Protein AF-A0A0F9IM32-F1 (afdb_monomer_lite)

Secondary structure (DSSP, 8-state):
-HHHHHHHHHHHHHHHHH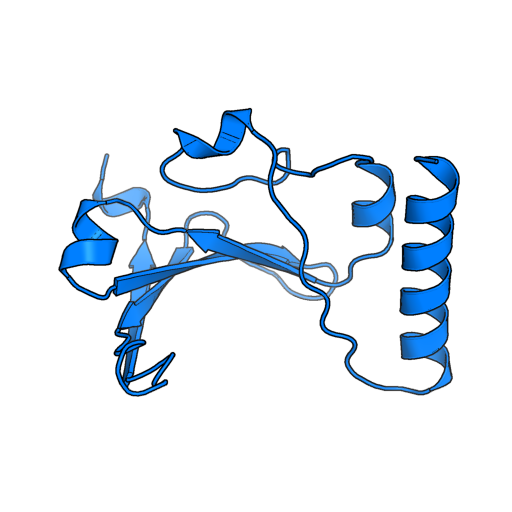HT-------PPPSGGGG-SS--TT---S-GGGGGG-SEEEEEE--HHHHHTTEEEEEEEEESSS---TTEEEEEEEEGGGTEEEEEEEEEEGGGG-

Sequence (114 aa):
ERDRINVTWQNAAGLAGIKNFLLVTADLSTKASRSKRNLDEEDTSENKLKDAHLDMRIALNQTPKEKSDKVARISCLAHRHRYFDKFKEVMILQELSLAQPLLDSEWWSKDYER

Structure (mmCIF, N/CA/C/O backbone):
data_AF-A0A0F9IM32-F1
#
_entry.id   AF-A0A0F9IM32-F1
#
loop_
_atom_site.group_PDB
_atom_site.id
_atom_site.type_symbol
_atom_site.label_atom_id
_atom_site.label_alt_id
_atom_site.label_comp_id
_atom_site.label_asym_id
_atom_site.label_entity_id
_atom_site.label_seq_id
_atom_site.pdbx_PDB_ins_code
_atom_site.Cartn_x
_atom_site.Cartn_y
_atom_site.Cartn_z
_atom_site.occupancy
_atom_site.B_iso_or_equiv
_atom_site.auth_seq_id
_atom_site.auth_comp_id
_atom_site.auth_asym_id
_atom_site.auth_atom_id
_atom_site.pdbx_PDB_model_num
ATOM 1 N N . GLU A 1 1 ? 22.824 8.721 -0.535 1.00 64.88 1 GLU A N 1
ATOM 2 C CA . GLU A 1 1 ? 21.759 7.841 0.008 1.00 64.88 1 GLU A CA 1
ATOM 3 C C . GLU A 1 1 ? 20.504 7.849 -0.864 1.00 64.88 1 GLU A C 1
ATOM 5 O O . GLU A 1 1 ? 20.153 6.800 -1.384 1.00 64.88 1 GLU A O 1
ATOM 10 N N . ARG A 1 2 ? 19.915 9.021 -1.153 1.00 73.00 2 ARG A N 1
ATOM 11 C CA . ARG A 1 2 ? 18.765 9.176 -2.073 1.00 73.00 2 ARG A CA 1
ATOM 12 C C . ARG A 1 2 ? 18.963 8.552 -3.460 1.00 73.00 2 ARG A C 1
ATOM 14 O O . ARG A 1 2 ? 18.041 7.919 -3.970 1.00 73.00 2 ARG A O 1
ATOM 21 N N . ASP A 1 3 ? 20.157 8.670 -4.035 1.00 84.62 3 ASP A N 1
ATOM 22 C CA . ASP A 1 3 ? 20.461 8.055 -5.335 1.00 84.62 3 ASP A CA 1
ATOM 23 C C . ASP A 1 3 ? 20.502 6.529 -5.258 1.00 84.62 3 ASP A C 1
ATOM 25 O O . ASP A 1 3 ? 20.067 5.852 -6.184 1.00 84.62 3 ASP A O 1
ATOM 29 N N . ARG A 1 4 ? 20.947 5.971 -4.122 1.00 87.88 4 ARG A N 1
ATOM 30 C CA . ARG A 1 4 ? 20.966 4.516 -3.911 1.00 87.88 4 ARG A CA 1
ATOM 31 C C . ARG A 1 4 ? 19.547 3.962 -3.883 1.00 87.88 4 ARG A C 1
ATOM 33 O O . ARG A 1 4 ? 19.307 2.930 -4.491 1.00 87.88 4 ARG A O 1
ATOM 40 N N . ILE A 1 5 ? 18.611 4.668 -3.243 1.00 88.25 5 ILE A N 1
ATOM 41 C CA . ILE A 1 5 ? 17.190 4.292 -3.239 1.00 88.25 5 ILE A CA 1
ATOM 42 C C . ILE A 1 5 ? 16.648 4.285 -4.668 1.00 88.25 5 ILE A C 1
ATOM 44 O O . ILE A 1 5 ? 16.091 3.281 -5.093 1.00 88.25 5 ILE A O 1
ATOM 48 N N . ASN A 1 6 ? 16.879 5.342 -5.449 1.00 90.44 6 ASN A N 1
ATOM 49 C CA . ASN A 1 6 ? 16.427 5.372 -6.841 1.00 90.44 6 ASN A CA 1
ATOM 50 C C . ASN A 1 6 ? 16.997 4.203 -7.669 1.00 90.44 6 ASN A C 1
ATOM 52 O O . ASN A 1 6 ? 16.247 3.524 -8.366 1.00 90.44 6 ASN A O 1
ATOM 56 N N . VAL A 1 7 ? 18.299 3.924 -7.542 1.00 93.94 7 VAL A N 1
ATOM 57 C CA . VAL A 1 7 ? 18.956 2.800 -8.234 1.00 93.94 7 VAL A CA 1
ATOM 58 C C . VAL A 1 7 ? 18.367 1.451 -7.810 1.00 93.94 7 VAL A C 1
ATOM 60 O O . VAL A 1 7 ? 18.141 0.593 -8.659 1.00 93.94 7 VAL A O 1
ATOM 63 N N . THR A 1 8 ? 18.066 1.254 -6.524 1.00 93.12 8 THR A N 1
ATOM 64 C CA . THR A 1 8 ? 17.412 0.026 -6.044 1.00 93.12 8 THR A CA 1
ATOM 65 C C . THR A 1 8 ? 16.061 -0.186 -6.720 1.00 93.12 8 THR A C 1
ATOM 67 O O . THR A 1 8 ? 15.792 -1.285 -7.196 1.00 93.12 8 THR A O 1
ATOM 70 N N . TRP A 1 9 ? 15.230 0.853 -6.808 1.00 93.69 9 TRP A N 1
ATOM 71 C CA . TRP A 1 9 ? 13.904 0.758 -7.427 1.00 93.69 9 TRP A CA 1
ATOM 72 C C . TRP A 1 9 ? 13.988 0.526 -8.937 1.00 93.69 9 TRP A C 1
ATOM 74 O O . TRP A 1 9 ? 13.266 -0.318 -9.466 1.00 93.69 9 TRP A O 1
ATOM 84 N N . GLN A 1 10 ? 14.926 1.191 -9.612 1.00 95.12 10 GLN A N 1
ATOM 85 C CA . GLN A 1 10 ? 15.213 0.957 -11.027 1.00 95.12 10 GLN A CA 1
ATOM 86 C C . GLN A 1 10 ? 15.635 -0.497 -11.290 1.00 95.12 10 GLN A C 1
ATOM 88 O O . GLN A 1 10 ? 15.100 -1.151 -12.185 1.00 95.12 10 GLN A O 1
ATOM 93 N N . ASN A 1 11 ? 16.567 -1.026 -10.491 1.00 95.81 11 ASN A N 1
ATOM 94 C CA . ASN A 1 11 ? 17.025 -2.410 -10.614 1.00 95.81 11 ASN A CA 1
ATOM 95 C C . ASN A 1 11 ? 15.896 -3.407 -10.338 1.00 95.81 11 ASN A C 1
ATOM 97 O O . ASN A 1 11 ? 15.800 -4.428 -11.015 1.00 95.81 11 ASN A O 1
ATOM 101 N N . ALA A 1 12 ? 15.036 -3.111 -9.363 1.00 95.19 12 ALA A N 1
ATOM 102 C CA . ALA A 1 12 ? 13.922 -3.971 -8.995 1.00 95.19 12 ALA A CA 1
ATOM 103 C C . ALA A 1 12 ? 12.860 -4.040 -10.108 1.00 95.19 12 ALA A C 1
ATOM 105 O O . ALA A 1 12 ? 12.430 -5.136 -10.471 1.00 95.19 12 ALA A O 1
ATOM 106 N N . ALA A 1 13 ? 12.514 -2.897 -10.711 1.00 94.94 13 ALA A N 1
ATOM 107 C CA . ALA A 1 13 ? 11.635 -2.837 -11.879 1.00 94.94 13 ALA A CA 1
ATOM 108 C C . ALA A 1 13 ? 12.238 -3.583 -13.084 1.00 94.94 13 ALA A C 1
ATOM 110 O O . ALA A 1 13 ? 11.566 -4.396 -13.719 1.00 94.94 13 ALA A O 1
ATOM 111 N N . GLY A 1 14 ? 13.534 -3.381 -13.353 1.00 96.44 14 GLY A N 1
ATOM 112 C CA . GLY A 1 14 ? 14.248 -4.105 -14.408 1.0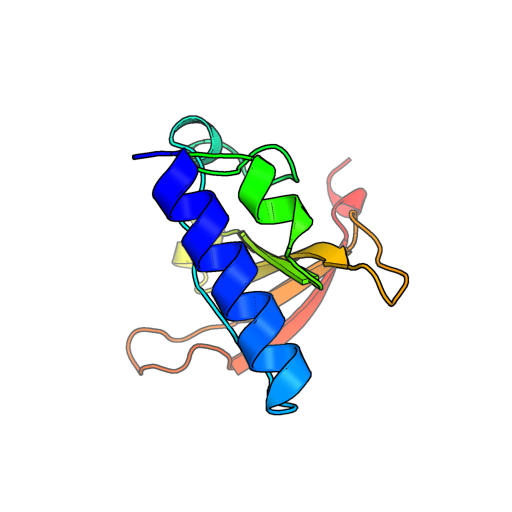0 96.44 14 GLY A CA 1
ATOM 113 C C . GLY A 1 14 ? 14.250 -5.620 -14.188 1.00 96.44 14 GLY A C 1
ATOM 114 O O . GLY A 1 14 ? 13.974 -6.384 -15.112 1.00 96.44 14 GLY A O 1
ATOM 115 N N . LEU A 1 15 ? 14.499 -6.069 -12.955 1.00 96.38 15 LEU A N 1
ATOM 116 C CA . LEU A 1 15 ? 14.481 -7.486 -12.596 1.00 96.38 15 LEU A CA 1
ATOM 117 C C . LEU A 1 15 ? 13.093 -8.108 -12.794 1.00 96.38 15 LEU A C 1
ATOM 119 O O . LEU A 1 15 ? 13.006 -9.193 -13.371 1.00 96.38 15 LEU A O 1
ATOM 123 N N . ALA A 1 16 ? 12.031 -7.424 -12.355 1.00 96.50 16 ALA A N 1
ATOM 124 C CA . ALA A 1 16 ? 10.649 -7.866 -12.537 1.00 96.50 16 ALA A CA 1
ATOM 125 C C . ALA A 1 16 ? 10.297 -8.022 -14.026 1.00 96.50 16 ALA A C 1
ATOM 127 O O . ALA A 1 16 ? 9.739 -9.047 -14.417 1.00 96.50 16 ALA A O 1
ATOM 128 N N . GLY A 1 17 ? 10.713 -7.065 -14.865 1.00 94.75 17 GLY A N 1
ATOM 129 C CA . GLY A 1 17 ? 10.530 -7.128 -16.318 1.00 94.75 17 GLY A CA 1
ATOM 130 C C . GLY A 1 17 ? 11.301 -8.274 -16.984 1.00 94.75 17 GLY A C 1
ATOM 131 O O . GLY A 1 17 ? 10.741 -8.995 -17.804 1.00 94.75 17 GLY A O 1
ATOM 132 N N . ILE A 1 18 ? 12.565 -8.499 -16.602 1.00 97.25 18 ILE A N 1
ATOM 133 C CA . ILE A 1 18 ? 13.407 -9.574 -17.167 1.00 97.25 18 ILE A CA 1
ATOM 134 C C . ILE A 1 18 ? 12.884 -10.961 -16.781 1.00 97.25 18 ILE A C 1
ATOM 136 O O . ILE A 1 18 ? 12.908 -11.891 -17.585 1.00 97.25 18 ILE A O 1
ATOM 140 N N . LYS A 1 19 ? 12.473 -11.125 -15.523 1.00 97.38 19 LYS A N 1
ATOM 141 C CA . LYS A 1 19 ? 12.072 -12.421 -14.960 1.00 97.38 19 LYS A CA 1
ATOM 142 C C . LYS A 1 19 ? 10.567 -12.677 -15.043 1.00 97.38 19 LYS A C 1
ATOM 144 O O . LYS A 1 19 ? 10.146 -13.773 -14.687 1.00 97.38 19 LYS A O 1
ATOM 149 N N . ASN A 1 20 ? 9.790 -11.702 -15.512 1.00 96.25 20 ASN A N 1
ATOM 150 C CA . ASN A 1 20 ? 8.342 -11.770 -15.678 1.00 96.25 20 ASN A CA 1
ATOM 151 C C . ASN A 1 20 ? 7.602 -12.200 -14.397 1.00 96.25 20 ASN A C 1
ATOM 153 O O . ASN A 1 20 ? 6.874 -13.193 -14.383 1.00 96.25 20 ASN A O 1
ATOM 157 N N . PHE A 1 21 ? 7.814 -11.465 -13.303 1.00 96.62 21 PHE A N 1
ATOM 158 C CA . PHE A 1 21 ? 7.089 -11.674 -12.046 1.00 96.62 21 PHE A CA 1
ATOM 159 C C . PHE A 1 21 ? 6.527 -10.365 -11.493 1.00 96.62 21 PHE A C 1
ATOM 161 O O . PHE A 1 21 ? 7.048 -9.283 -11.761 1.00 96.62 21 PHE A O 1
ATOM 168 N N . LEU A 1 22 ? 5.478 -10.473 -10.675 1.00 96.31 22 LEU A N 1
ATOM 169 C CA . LEU A 1 22 ? 4.941 -9.340 -9.931 1.00 96.31 22 LEU A CA 1
ATOM 170 C C . LEU A 1 22 ? 5.836 -9.041 -8.72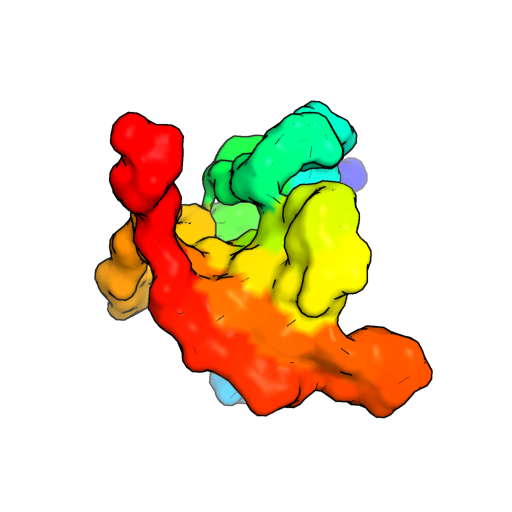6 1.00 96.31 22 LEU A C 1
ATOM 172 O O . LEU A 1 22 ? 5.916 -9.839 -7.792 1.00 96.31 22 LEU A O 1
ATOM 176 N N . LEU A 1 23 ? 6.473 -7.874 -8.730 1.00 95.94 23 LEU A N 1
ATOM 177 C CA . LEU A 1 23 ? 7.166 -7.358 -7.559 1.00 95.94 23 LEU A CA 1
ATOM 178 C C . LEU A 1 23 ? 6.239 -6.429 -6.773 1.00 95.94 23 LEU A C 1
ATOM 180 O O . LEU A 1 23 ? 5.847 -5.376 -7.269 1.00 95.94 23 LEU A O 1
ATOM 184 N N . VAL A 1 24 ? 5.944 -6.796 -5.527 1.00 95.44 24 VAL A N 1
ATOM 185 C CA . VAL A 1 24 ? 5.237 -5.929 -4.577 1.00 95.44 24 VAL A CA 1
ATOM 186 C C . VAL A 1 24 ? 6.232 -5.442 -3.535 1.00 95.44 24 VAL A C 1
ATOM 188 O O . VAL A 1 24 ? 6.909 -6.243 -2.891 1.00 95.44 24 VAL A O 1
ATOM 191 N N . THR A 1 25 ? 6.322 -4.126 -3.3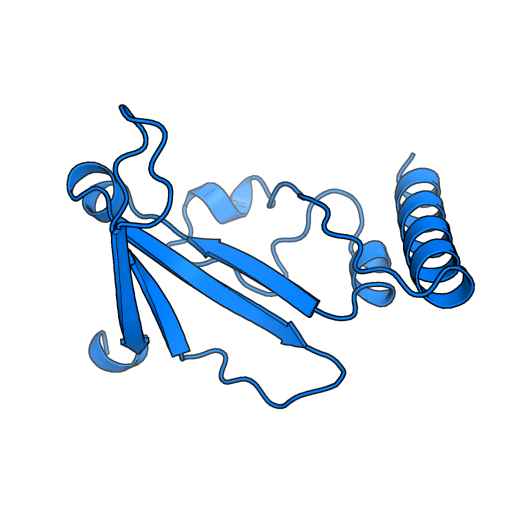67 1.00 93.00 25 THR A N 1
ATOM 192 C CA . THR A 1 25 ? 7.148 -3.489 -2.335 1.00 93.00 25 THR A CA 1
ATOM 193 C C . THR A 1 25 ? 6.263 -2.612 -1.455 1.00 93.00 25 THR A C 1
ATOM 195 O O . THR A 1 25 ? 5.200 -2.158 -1.882 1.00 93.00 25 THR A O 1
ATOM 198 N N . ALA A 1 26 ? 6.689 -2.393 -0.213 1.00 90.31 26 ALA A N 1
ATOM 199 C CA . ALA A 1 26 ? 6.041 -1.464 0.701 1.00 90.31 26 ALA A CA 1
ATOM 200 C C . ALA A 1 26 ? 6.940 -0.241 0.901 1.00 90.31 26 ALA A C 1
ATOM 202 O O . ALA A 1 26 ? 8.148 -0.379 1.096 1.00 90.31 26 ALA A O 1
ATOM 203 N N . ASP A 1 27 ? 6.335 0.944 0.878 1.00 88.62 27 ASP A N 1
ATOM 204 C CA . ASP A 1 27 ? 7.002 2.218 1.122 1.00 88.62 27 ASP A CA 1
ATOM 205 C C . ASP A 1 27 ? 6.297 2.976 2.248 1.00 88.62 27 ASP A C 1
ATOM 207 O O . ASP A 1 27 ? 5.084 2.862 2.432 1.00 88.62 27 ASP A O 1
ATOM 211 N N . LEU A 1 28 ? 7.062 3.762 3.003 1.00 87.06 28 LEU A N 1
ATOM 212 C CA . LEU A 1 28 ? 6.507 4.649 4.018 1.00 87.06 28 LEU A CA 1
ATOM 213 C C . LEU A 1 28 ? 6.095 5.973 3.374 1.00 87.06 28 LEU A C 1
ATOM 215 O O . LEU A 1 28 ? 6.789 6.495 2.503 1.00 87.06 28 LEU A O 1
ATOM 219 N N . SER A 1 29 ? 4.992 6.550 3.842 1.00 87.75 29 SER A N 1
ATOM 220 C CA . SER A 1 29 ? 4.582 7.897 3.450 1.00 87.75 29 SER A CA 1
ATOM 221 C C . SER A 1 29 ? 5.399 8.975 4.179 1.00 87.75 29 SER A C 1
ATOM 223 O O . SER A 1 29 ? 6.188 8.698 5.093 1.00 87.75 29 SER A O 1
ATOM 225 N N . THR A 1 30 ? 5.220 10.241 3.794 1.00 88.75 30 THR A N 1
ATOM 226 C CA . THR A 1 30 ? 5.881 11.365 4.475 1.00 88.75 30 THR A CA 1
ATOM 227 C C . THR A 1 30 ? 5.360 11.557 5.907 1.00 88.75 30 THR A C 1
ATOM 229 O O . THR A 1 30 ? 4.261 11.144 6.268 1.00 88.75 30 THR A O 1
ATOM 232 N N . LYS A 1 31 ? 6.130 12.244 6.764 1.00 85.69 31 LYS A N 1
ATOM 233 C CA . LYS A 1 31 ? 5.651 12.603 8.114 1.00 85.69 31 LYS A CA 1
ATOM 234 C C . LYS A 1 31 ? 4.430 13.529 8.072 1.00 85.69 31 LYS A C 1
ATOM 236 O O . LYS A 1 31 ? 3.574 13.418 8.943 1.00 85.69 31 LYS A O 1
ATOM 241 N N . ALA A 1 32 ? 4.366 14.423 7.083 1.00 86.75 32 ALA A N 1
ATOM 242 C CA . ALA A 1 32 ? 3.272 15.378 6.919 1.00 86.75 32 ALA A CA 1
ATOM 243 C C . ALA A 1 32 ? 1.946 14.685 6.578 1.00 86.75 32 ALA A C 1
ATOM 245 O O . ALA A 1 32 ? 0.886 15.160 6.970 1.00 86.75 32 ALA A O 1
ATOM 246 N N . SER A 1 33 ? 2.000 13.525 5.922 1.00 87.06 33 SER A N 1
ATOM 247 C CA . SER A 1 33 ? 0.804 12.781 5.543 1.00 87.06 33 SER A CA 1
ATOM 248 C C . SER A 1 33 ? 0.102 12.092 6.721 1.00 87.06 33 SER A C 1
ATOM 250 O O . SER A 1 33 ? -1.017 11.620 6.571 1.00 87.06 33 SER A O 1
ATOM 252 N N . ARG A 1 34 ? 0.712 12.055 7.917 1.00 83.06 34 ARG A N 1
ATOM 253 C CA . ARG A 1 34 ? 0.133 11.409 9.113 1.00 83.06 34 ARG A CA 1
ATOM 254 C C . ARG A 1 34 ? -1.152 12.064 9.614 1.00 83.06 34 ARG A C 1
ATOM 256 O O . ARG A 1 34 ? -1.928 11.409 10.300 1.00 83.06 34 ARG A O 1
ATOM 263 N N . SER A 1 35 ? -1.342 13.350 9.331 1.00 86.38 35 SER A N 1
ATOM 264 C CA . SER A 1 35 ? -2.575 14.075 9.649 1.00 86.38 35 SER A CA 1
ATOM 265 C C . SER A 1 35 ? -3.571 14.076 8.491 1.00 86.38 35 SER A C 1
ATOM 267 O O . SER A 1 35 ? -4.714 14.492 8.681 1.00 86.38 35 SER A O 1
ATOM 269 N N . LYS A 1 36 ? -3.163 13.630 7.294 1.00 90.94 36 LYS A N 1
ATOM 270 C CA . LYS A 1 36 ? -4.062 13.534 6.149 1.00 90.94 36 LYS A CA 1
ATOM 271 C C . LYS A 1 36 ? -5.007 12.360 6.347 1.00 90.94 36 LYS A C 1
ATOM 273 O O . LYS A 1 36 ? -4.628 11.294 6.826 1.00 90.94 36 LYS A O 1
ATOM 278 N N . ARG A 1 37 ? -6.248 12.557 5.911 1.00 90.88 37 ARG A N 1
ATOM 279 C CA . ARG A 1 37 ? -7.237 11.484 5.854 1.00 90.88 37 ARG A CA 1
ATOM 280 C C . ARG A 1 37 ? -6.879 10.451 4.780 1.00 90.88 37 ARG A C 1
ATOM 282 O O . ARG A 1 37 ? -7.012 9.257 5.032 1.00 90.88 37 ARG A O 1
ATOM 289 N N . ASN A 1 38 ? -6.427 10.926 3.618 1.00 92.06 38 ASN A N 1
ATOM 290 C CA . ASN A 1 38 ? -6.032 10.102 2.481 1.00 92.06 38 ASN A CA 1
ATOM 291 C C . ASN A 1 38 ? -4.670 10.560 1.958 1.00 92.06 38 ASN A C 1
ATOM 293 O O . ASN A 1 38 ? -4.418 11.764 1.889 1.00 92.06 38 ASN A O 1
ATOM 297 N N . LEU A 1 39 ? -3.835 9.602 1.566 1.00 93.12 39 LEU A N 1
ATOM 298 C CA . LEU A 1 39 ? -2.589 9.870 0.858 1.00 93.12 39 LEU A CA 1
ATOM 299 C C . LEU A 1 39 ? -2.858 10.293 -0.591 1.00 93.12 39 LEU A C 1
ATOM 301 O O . LEU A 1 39 ? -3.817 9.831 -1.222 1.00 93.12 39 LEU A O 1
ATOM 305 N N . ASP A 1 40 ? -1.973 11.131 -1.117 1.00 91.12 40 ASP A N 1
ATOM 306 C CA . ASP A 1 40 ? -1.911 11.530 -2.522 1.00 91.12 40 ASP A CA 1
ATOM 307 C C . ASP A 1 40 ? -0.546 11.192 -3.155 1.00 91.12 40 ASP A C 1
ATOM 309 O O . ASP A 1 40 ? 0.329 10.583 -2.534 1.00 91.12 40 ASP A O 1
ATOM 313 N N . GLU A 1 41 ? -0.376 11.535 -4.434 1.00 87.75 41 GLU A N 1
ATOM 314 C CA . GLU A 1 41 ? 0.847 11.251 -5.199 1.00 87.75 41 GLU A CA 1
ATOM 315 C C . GLU A 1 41 ? 2.091 11.961 -4.638 1.00 87.75 41 GLU A C 1
ATOM 317 O O . GLU A 1 41 ? 3.208 11.495 -4.873 1.00 87.75 41 GLU A O 1
ATOM 322 N N . GLU A 1 42 ? 1.923 13.052 -3.882 1.00 88.00 42 GLU A N 1
ATOM 323 C CA . GLU A 1 42 ? 3.027 13.819 -3.300 1.00 88.00 42 GLU A CA 1
ATOM 324 C C . GLU A 1 42 ? 3.525 13.219 -1.977 1.00 88.00 42 GLU A C 1
ATOM 326 O O . GLU A 1 42 ? 4.620 13.551 -1.512 1.00 88.00 42 GLU A O 1
ATOM 331 N N . ASP A 1 43 ? 2.776 12.285 -1.383 1.00 87.94 43 ASP A N 1
ATOM 332 C CA . ASP A 1 43 ? 3.104 11.641 -0.108 1.00 87.94 43 ASP A CA 1
ATOM 333 C C . ASP A 1 43 ? 4.168 10.532 -0.238 1.00 87.94 43 ASP A C 1
ATOM 335 O O . ASP A 1 43 ? 4.065 9.449 0.344 1.00 87.94 43 ASP A O 1
ATOM 339 N N . THR A 1 44 ? 5.238 10.811 -0.981 1.00 82.25 44 THR A N 1
ATOM 340 C CA . THR A 1 44 ? 6.393 9.929 -1.195 1.00 82.25 44 THR A CA 1
ATOM 341 C C . THR A 1 44 ? 7.528 10.225 -0.223 1.00 82.25 44 THR A C 1
ATOM 343 O O . THR A 1 44 ? 8.029 11.349 -0.147 1.00 82.25 44 THR A O 1
ATOM 346 N N . SER A 1 45 ? 8.001 9.207 0.498 1.00 80.25 45 SER A N 1
ATOM 347 C CA . SER A 1 45 ? 9.177 9.356 1.358 1.00 80.25 45 SER A CA 1
ATOM 348 C C . SER A 1 45 ? 10.492 9.399 0.567 1.00 80.25 45 SER A C 1
ATOM 350 O O . SER A 1 45 ? 10.634 8.795 -0.498 1.00 80.25 45 SER A O 1
ATOM 352 N N . GLU A 1 46 ? 11.486 10.078 1.147 1.00 78.56 46 GLU A N 1
ATOM 353 C CA . GLU A 1 46 ? 12.910 10.074 0.768 1.00 78.56 46 GLU A CA 1
ATOM 354 C C . GLU A 1 46 ? 13.266 10.649 -0.613 1.00 78.56 46 GLU A C 1
ATOM 356 O O . GLU A 1 46 ? 13.999 11.641 -0.692 1.00 78.56 46 GLU A O 1
ATOM 361 N N . ASN A 1 47 ? 12.797 10.025 -1.697 1.00 79.62 47 ASN A N 1
ATOM 362 C CA . ASN A 1 47 ? 13.133 10.384 -3.069 1.00 79.62 47 ASN A CA 1
ATOM 363 C C . ASN A 1 47 ? 11.972 10.110 -4.040 1.00 79.62 47 ASN A C 1
ATOM 365 O O . ASN A 1 47 ? 11.720 8.964 -4.398 1.00 79.62 47 ASN A O 1
ATOM 369 N N . LYS A 1 48 ? 11.345 11.178 -4.548 1.00 83.25 48 LYS A N 1
ATOM 370 C CA . LYS A 1 48 ? 10.265 11.123 -5.551 1.00 83.25 48 LYS A CA 1
ATOM 371 C C . LYS A 1 48 ? 10.646 10.448 -6.873 1.00 83.25 48 LYS A C 1
ATOM 373 O O . LYS A 1 48 ? 9.774 9.994 -7.601 1.00 83.25 48 LYS A O 1
ATOM 378 N N . LEU A 1 49 ? 11.939 10.372 -7.205 1.00 86.00 49 LEU A N 1
ATOM 379 C CA . LEU A 1 49 ? 12.393 9.751 -8.455 1.00 86.00 49 LEU A CA 1
ATOM 380 C C . LEU A 1 49 ? 12.068 8.253 -8.511 1.00 86.00 49 LEU A C 1
ATOM 382 O O . LEU A 1 49 ? 11.929 7.711 -9.604 1.00 86.00 49 LEU A O 1
ATOM 386 N N . LYS A 1 50 ? 11.877 7.600 -7.356 1.00 87.44 50 LYS A N 1
ATOM 387 C CA . LYS A 1 50 ? 11.505 6.181 -7.298 1.00 87.44 50 LYS A CA 1
ATOM 388 C C . LYS A 1 50 ? 10.134 5.896 -7.922 1.00 87.44 50 LYS A C 1
ATOM 390 O O . LYS A 1 50 ? 9.950 4.843 -8.527 1.00 87.44 50 LYS A O 1
ATOM 395 N N . ASP A 1 51 ? 9.218 6.865 -7.871 1.00 89.06 51 ASP A N 1
ATOM 396 C CA . ASP A 1 51 ? 7.869 6.741 -8.435 1.00 89.06 51 ASP A CA 1
ATOM 397 C C . ASP A 1 51 ? 7.901 6.612 -9.969 1.00 89.06 51 ASP A C 1
ATOM 399 O O . ASP A 1 51 ? 7.018 6.006 -10.580 1.00 89.06 51 ASP A O 1
ATOM 403 N N . ALA A 1 52 ? 8.972 7.101 -10.607 1.00 90.56 52 ALA A N 1
ATOM 404 C CA . ALA A 1 52 ? 9.179 6.969 -12.045 1.00 90.56 52 ALA A CA 1
ATOM 405 C C . ALA A 1 52 ? 9.441 5.522 -12.504 1.00 90.56 52 ALA A C 1
ATOM 407 O O . ALA A 1 52 ? 9.373 5.275 -13.709 1.00 90.56 52 ALA A O 1
ATOM 408 N N . HIS A 1 53 ? 9.660 4.575 -11.586 1.00 93.06 53 HIS A N 1
ATOM 409 C CA . HIS A 1 53 ? 9.868 3.151 -11.898 1.00 93.06 53 HIS A CA 1
ATOM 410 C C . HIS A 1 53 ? 8.674 2.262 -11.523 1.00 93.06 53 HIS A C 1
ATOM 412 O O . HIS A 1 53 ? 8.717 1.060 -11.754 1.00 93.06 53 HIS A O 1
ATOM 418 N N . LEU A 1 54 ? 7.614 2.833 -10.942 1.00 93.25 54 LEU A N 1
ATOM 419 C CA . LEU A 1 54 ? 6.425 2.095 -10.515 1.00 93.25 54 LEU A CA 1
ATOM 420 C C . LEU A 1 54 ? 5.400 1.935 -11.635 1.00 93.25 54 LEU A C 1
ATOM 422 O O . LEU A 1 54 ? 4.965 2.935 -12.203 1.00 93.25 54 LEU A O 1
ATOM 426 N N . ASP A 1 55 ? 4.926 0.713 -11.879 1.00 95.31 55 ASP A N 1
ATOM 427 C CA . ASP A 1 55 ? 3.774 0.458 -12.758 1.00 95.31 55 ASP A CA 1
ATOM 428 C C . ASP A 1 55 ? 2.438 0.831 -12.113 1.00 95.31 55 ASP A C 1
ATOM 430 O O . ASP A 1 55 ? 1.528 1.325 -12.785 1.00 95.31 55 ASP A O 1
ATOM 434 N N . MET A 1 56 ? 2.329 0.599 -10.805 1.00 94.94 56 MET A N 1
ATOM 435 C CA . MET A 1 56 ? 1.159 0.906 -9.998 1.00 94.94 56 MET A CA 1
ATOM 436 C C . MET A 1 56 ? 1.600 1.351 -8.606 1.00 94.94 56 MET A C 1
ATOM 438 O O . MET A 1 56 ? 2.546 0.807 -8.037 1.00 94.94 56 MET A O 1
ATOM 442 N N . ARG A 1 57 ? 0.884 2.323 -8.045 1.00 94.19 57 ARG A N 1
ATOM 443 C CA . ARG A 1 57 ? 1.032 2.749 -6.657 1.00 94.19 57 ARG A CA 1
ATOM 444 C C . ARG A 1 57 ? -0.319 2.726 -5.972 1.00 94.19 57 ARG A C 1
ATOM 446 O O . ARG A 1 57 ? -1.289 3.302 -6.465 1.00 94.19 57 ARG A O 1
ATOM 453 N N . ILE A 1 58 ? -0.356 2.063 -4.827 1.00 95.31 58 ILE A N 1
ATOM 454 C CA . ILE A 1 58 ? -1.542 1.902 -3.997 1.00 95.31 58 ILE A CA 1
ATOM 455 C C . ILE A 1 58 ? -1.236 2.502 -2.629 1.00 95.31 58 ILE A C 1
ATOM 457 O O . ILE A 1 58 ? -0.134 2.322 -2.111 1.00 95.31 58 ILE A O 1
ATOM 461 N N . ALA A 1 59 ? -2.200 3.207 -2.052 1.00 94.88 59 ALA A N 1
ATOM 462 C CA . ALA A 1 59 ? -2.135 3.694 -0.684 1.00 94.88 59 ALA A CA 1
ATOM 463 C C . ALA A 1 59 ? -3.150 2.974 0.203 1.00 94.88 59 ALA A C 1
ATOM 465 O O . ALA A 1 59 ? -4.259 2.653 -0.223 1.00 94.88 59 ALA A O 1
ATOM 466 N N . LEU A 1 60 ? -2.742 2.750 1.452 1.00 94.69 60 LEU A N 1
ATOM 467 C CA . LEU A 1 60 ? -3.596 2.274 2.530 1.00 94.69 60 LEU A CA 1
ATOM 468 C C . LEU A 1 60 ? -3.902 3.458 3.450 1.00 94.69 60 LEU A C 1
ATOM 470 O O . LEU A 1 60 ? -3.011 3.982 4.117 1.00 94.69 60 LEU A O 1
ATOM 474 N N . ASN A 1 61 ? -5.163 3.871 3.469 1.00 94.88 61 ASN A N 1
ATOM 475 C CA . ASN A 1 61 ? -5.676 4.981 4.259 1.00 94.88 61 ASN A CA 1
ATOM 476 C C . ASN A 1 61 ? -6.513 4.438 5.418 1.00 94.88 61 ASN A C 1
ATOM 478 O O . ASN A 1 61 ? -7.286 3.494 5.247 1.00 94.88 61 ASN A O 1
ATOM 482 N N . GLN A 1 62 ? -6.372 5.032 6.600 1.00 95.00 62 GLN A N 1
ATOM 483 C CA . GLN A 1 62 ? -7.170 4.662 7.765 1.00 95.00 62 GLN A CA 1
ATOM 484 C C . GLN A 1 62 ? -7.229 5.827 8.756 1.00 95.00 62 GLN A C 1
ATOM 486 O O . GLN A 1 62 ? -6.202 6.273 9.271 1.00 95.00 62 GLN A O 1
ATOM 491 N N . THR A 1 63 ? -8.433 6.312 9.054 1.00 94.25 63 THR A N 1
ATOM 492 C CA . THR A 1 63 ? -8.650 7.279 10.141 1.00 94.25 63 THR A CA 1
ATOM 493 C C . THR A 1 63 ? -8.688 6.583 11.507 1.00 94.25 63 THR A C 1
ATOM 495 O O . THR A 1 63 ? -8.917 5.374 11.580 1.00 94.25 63 THR A O 1
ATOM 498 N N . PRO A 1 64 ? -8.531 7.311 12.630 1.00 94.44 64 PRO A N 1
ATOM 499 C CA . PRO A 1 64 ? -8.698 6.722 13.960 1.00 94.44 64 PRO A CA 1
ATOM 500 C C . PRO A 1 64 ? -10.069 6.062 14.177 1.00 94.44 64 PRO A C 1
ATOM 502 O O . PRO A 1 64 ? -10.140 5.023 14.830 1.00 94.44 64 PRO A O 1
ATOM 505 N N . LYS A 1 65 ? -11.138 6.630 13.596 1.00 94.38 65 LYS A N 1
ATOM 506 C CA . LYS A 1 65 ? -12.491 6.056 13.650 1.00 94.38 65 LYS A CA 1
ATOM 507 C C . LYS A 1 65 ? -12.593 4.774 12.824 1.00 94.38 65 LYS A C 1
ATOM 509 O O . LYS A 1 65 ? -13.077 3.765 13.317 1.00 94.38 65 LYS A O 1
ATOM 514 N N . GLU A 1 66 ? -12.074 4.780 11.600 1.00 95.50 66 GLU A N 1
ATOM 515 C CA . GLU A 1 66 ? -12.029 3.572 10.764 1.00 95.50 66 GLU A CA 1
ATOM 516 C C . GLU A 1 66 ? -11.223 2.463 11.450 1.00 95.50 66 GLU A C 1
ATOM 518 O O . GLU A 1 66 ? -11.646 1.313 11.479 1.00 95.50 66 GLU A O 1
ATOM 523 N N . LYS A 1 67 ? -10.115 2.813 12.114 1.00 95.12 67 LYS A N 1
ATOM 524 C CA . LYS A 1 67 ? -9.322 1.862 12.896 1.00 95.12 67 LYS A CA 1
ATOM 525 C C . LYS A 1 67 ? -10.108 1.238 14.050 1.00 95.12 67 LYS A C 1
ATOM 527 O O . LYS A 1 67 ? -9.966 0.038 14.274 1.00 95.12 67 LYS A O 1
ATOM 532 N N . SER A 1 68 ? -10.924 2.012 14.775 1.00 96.06 68 SER A N 1
ATOM 533 C CA . SER A 1 68 ? -11.793 1.446 15.820 1.00 96.06 68 SER A CA 1
ATOM 534 C C . SER A 1 68 ? -12.871 0.531 15.244 1.00 96.06 68 SER A C 1
ATOM 536 O O . SER A 1 68 ? -13.223 -0.462 15.873 1.00 96.06 68 SER A O 1
ATOM 538 N N . ASP A 1 69 ? -13.337 0.832 14.032 1.00 96.81 69 ASP A N 1
ATOM 539 C CA . ASP A 1 69 ? -14.339 0.039 13.313 1.00 96.81 69 ASP A CA 1
ATOM 540 C C . ASP A 1 69 ? -13.722 -1.152 12.560 1.00 96.81 69 ASP A C 1
ATOM 542 O O . ASP A 1 69 ? -14.435 -1.928 11.932 1.00 96.81 69 ASP A O 1
ATOM 546 N N . LYS A 1 70 ? -12.393 -1.305 12.637 1.00 97.56 70 LYS A N 1
ATOM 547 C CA . LYS A 1 70 ? -11.596 -2.312 11.924 1.00 97.56 70 LYS A CA 1
ATOM 548 C C . LYS A 1 70 ? -11.730 -2.229 10.400 1.00 97.56 70 LYS A C 1
ATOM 550 O O . LYS A 1 70 ? -11.644 -3.226 9.691 1.00 97.56 70 LYS A O 1
ATOM 555 N N . VAL A 1 71 ? -11.898 -1.015 9.900 1.00 97.44 71 VAL A N 1
ATOM 556 C CA . VAL A 1 71 ? -12.003 -0.689 8.482 1.00 97.44 71 VAL A CA 1
ATOM 557 C C . VAL A 1 71 ? -10.730 0.014 8.015 1.00 97.44 71 VAL A C 1
ATOM 559 O O . VAL A 1 71 ? -10.111 0.767 8.767 1.00 97.44 71 VAL A O 1
ATOM 562 N N . ALA A 1 72 ? -10.335 -0.200 6.765 1.00 97.06 72 ALA A N 1
ATOM 563 C CA . ALA A 1 72 ? -9.350 0.625 6.067 1.00 97.06 72 ALA A CA 1
ATOM 564 C C . ALA A 1 72 ? -9.826 0.926 4.641 1.00 97.06 72 ALA A C 1
ATOM 566 O O . ALA A 1 72 ? -10.819 0.369 4.180 1.00 97.06 72 ALA A O 1
ATOM 567 N N . ARG A 1 73 ? -9.130 1.814 3.933 1.00 96.25 73 ARG A N 1
ATOM 568 C CA . ARG A 1 73 ? -9.443 2.182 2.549 1.00 96.25 73 ARG A CA 1
ATOM 569 C C . ARG A 1 73 ? -8.207 2.053 1.674 1.00 96.25 73 ARG A C 1
ATOM 571 O O . ARG A 1 73 ? -7.132 2.528 2.028 1.00 96.25 73 ARG A O 1
ATOM 578 N N . ILE A 1 74 ? -8.368 1.417 0.525 1.00 96.69 74 ILE A N 1
ATOM 579 C CA . ILE A 1 74 ? -7.336 1.241 -0.490 1.00 96.69 74 ILE A CA 1
ATOM 580 C C . ILE A 1 74 ? -7.601 2.238 -1.616 1.00 96.69 74 ILE A C 1
ATOM 582 O O . ILE A 1 74 ? -8.670 2.213 -2.225 1.00 96.69 74 ILE A O 1
ATOM 586 N N . SER A 1 75 ? -6.625 3.090 -1.924 1.00 95.69 75 SER A N 1
ATOM 587 C CA . SER A 1 75 ? -6.687 4.013 -3.060 1.00 95.69 75 SER A CA 1
ATOM 588 C C . SER A 1 75 ? -5.611 3.702 -4.092 1.00 95.69 75 SER A C 1
ATOM 590 O O . SER A 1 75 ? -4.475 3.375 -3.751 1.00 95.69 75 SER A O 1
ATOM 592 N N . CYS A 1 76 ? -5.946 3.829 -5.376 1.00 95.44 76 CYS A N 1
ATOM 593 C CA . CYS A 1 76 ? -4.943 3.823 -6.437 1.00 95.44 76 CYS A CA 1
ATOM 594 C C . CYS A 1 76 ? -4.430 5.254 -6.628 1.00 95.44 76 CYS A C 1
ATOM 596 O O . CYS A 1 76 ? -5.211 6.165 -6.900 1.00 95.44 76 CYS A O 1
ATOM 598 N N . LEU A 1 77 ? -3.126 5.453 -6.436 1.00 93.19 77 LEU A N 1
ATOM 599 C CA . LEU A 1 77 ? -2.474 6.750 -6.607 1.00 93.19 77 LEU A CA 1
ATOM 600 C C . LEU A 1 77 ? -1.918 6.910 -8.017 1.00 93.19 77 LEU A C 1
ATOM 602 O O . LEU A 1 77 ? -1.999 7.995 -8.569 1.00 93.19 77 LEU A O 1
ATOM 606 N N . ALA A 1 78 ? -1.390 5.834 -8.601 1.00 93.25 78 ALA A N 1
ATOM 607 C CA . ALA A 1 78 ? -0.874 5.820 -9.964 1.00 93.25 78 ALA A CA 1
ATOM 608 C C . ALA A 1 78 ? -1.075 4.442 -10.598 1.00 93.25 78 ALA A C 1
ATOM 610 O O . ALA A 1 78 ? -0.926 3.421 -9.924 1.00 93.25 78 ALA A O 1
ATOM 611 N N . HIS A 1 79 ? -1.353 4.407 -11.900 1.00 95.38 79 HIS A N 1
ATOM 612 C CA . HIS A 1 79 ? -1.371 3.184 -12.699 1.00 95.38 79 HIS A CA 1
ATOM 613 C C . HIS A 1 79 ? -0.988 3.522 -14.146 1.00 95.38 79 HIS A C 1
ATOM 615 O O . HIS A 1 79 ? -1.644 4.339 -14.787 1.00 95.38 79 HIS A O 1
ATOM 621 N N . ARG A 1 80 ? 0.068 2.901 -14.683 1.00 93.50 80 ARG A N 1
ATOM 622 C CA . ARG A 1 80 ? 0.561 3.203 -16.045 1.00 93.50 80 ARG A CA 1
ATOM 623 C C . ARG A 1 80 ? -0.287 2.591 -17.146 1.00 93.50 80 ARG A C 1
ATOM 625 O O . ARG A 1 80 ? -0.506 3.203 -18.182 1.00 93.50 80 ARG A O 1
ATOM 632 N N . HIS A 1 81 ? -0.747 1.367 -16.906 1.00 94.75 81 HIS A N 1
ATOM 633 C CA . HIS A 1 81 ? -1.330 0.524 -17.956 1.00 94.75 81 HIS A CA 1
ATOM 634 C C . HIS A 1 81 ? -2.861 0.524 -18.003 1.00 94.75 81 HIS A C 1
ATOM 636 O O . HIS A 1 81 ? -3.442 -0.085 -18.896 1.00 94.75 81 HIS A O 1
ATOM 642 N N . ARG A 1 82 ? -3.536 1.140 -17.026 1.00 94.69 82 ARG A N 1
ATOM 643 C CA . ARG A 1 82 ? -4.998 1.123 -16.901 1.00 94.69 82 ARG A CA 1
ATOM 644 C C . ARG A 1 82 ? -5.502 2.451 -16.368 1.00 94.69 82 ARG A C 1
ATOM 646 O O . ARG A 1 82 ? -4.834 3.099 -15.568 1.00 94.69 82 ARG A O 1
ATOM 653 N N . TYR A 1 83 ? -6.707 2.811 -16.797 1.00 93.88 83 TYR A N 1
ATOM 654 C CA . TYR A 1 83 ? -7.448 3.909 -16.196 1.00 93.88 83 TYR A CA 1
ATOM 655 C C . TYR A 1 83 ? -7.787 3.583 -14.737 1.00 93.88 83 TYR A C 1
ATOM 657 O O . TYR A 1 83 ? -8.131 2.445 -14.409 1.00 93.88 83 TYR A O 1
ATOM 665 N N . PHE A 1 84 ? -7.723 4.598 -13.883 1.00 92.50 84 PHE A N 1
ATOM 666 C CA . PHE A 1 84 ? -8.177 4.541 -12.502 1.00 92.50 84 PHE A CA 1
ATOM 667 C C . PHE A 1 84 ? -8.812 5.878 -12.122 1.00 92.50 84 PHE A C 1
ATOM 669 O O . PHE A 1 84 ? -8.485 6.922 -12.687 1.00 92.50 84 PHE A O 1
ATOM 676 N N . ASP A 1 85 ? -9.720 5.830 -11.153 1.00 91.44 85 ASP A N 1
ATOM 677 C CA . ASP A 1 85 ? -10.402 7.004 -10.627 1.00 91.44 85 ASP A CA 1
ATOM 678 C C . ASP A 1 85 ? -9.836 7.342 -9.242 1.00 91.44 85 ASP A C 1
ATOM 680 O O . ASP A 1 85 ? -9.990 6.570 -8.295 1.00 91.44 85 ASP A O 1
ATOM 684 N N . LYS A 1 86 ? -9.179 8.502 -9.121 1.00 87.94 86 LYS A N 1
ATOM 685 C CA . LY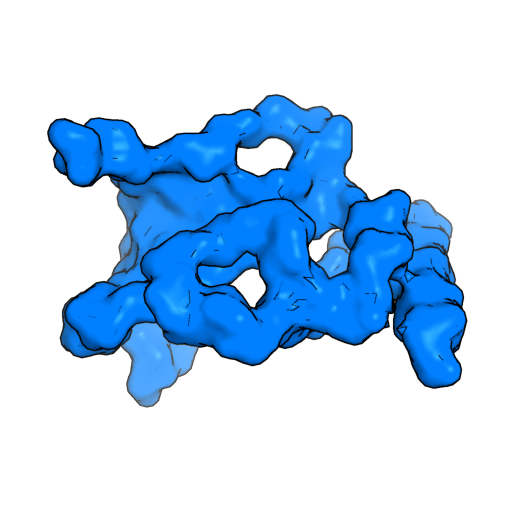S A 1 86 ? -8.577 8.987 -7.865 1.00 87.94 86 LYS A CA 1
ATOM 686 C C . LYS A 1 86 ? -9.615 9.282 -6.775 1.00 87.94 86 LYS A C 1
ATOM 688 O O . LYS A 1 86 ? -9.244 9.380 -5.597 1.00 87.94 86 LYS A O 1
ATOM 693 N N . PHE A 1 87 ? -10.886 9.439 -7.145 1.00 89.88 87 PHE A N 1
ATOM 694 C CA . PHE A 1 87 ? -11.996 9.680 -6.222 1.00 89.88 87 PHE A CA 1
ATOM 695 C C . PHE A 1 87 ? -12.651 8.390 -5.727 1.00 89.88 87 PHE A C 1
ATOM 697 O O . PHE A 1 87 ? -13.402 8.430 -4.752 1.00 89.88 87 PHE A O 1
ATOM 704 N N . LYS A 1 88 ? -12.304 7.241 -6.320 1.00 92.94 88 LYS A N 1
ATOM 705 C CA . LYS A 1 88 ? -12.763 5.925 -5.875 1.00 92.94 88 LYS A CA 1
ATOM 706 C C . LYS A 1 88 ? -11.707 5.221 -5.040 1.00 92.94 88 LYS A C 1
ATOM 708 O O . LYS A 1 88 ? -10.520 5.192 -5.359 1.00 92.94 88 LYS A O 1
ATOM 713 N N . GLU A 1 89 ? -12.176 4.626 -3.960 1.00 95.31 89 GLU A N 1
ATOM 714 C CA . GLU A 1 89 ? -11.413 3.783 -3.056 1.00 95.31 89 GLU A CA 1
ATOM 715 C C . GLU A 1 89 ? -12.161 2.464 -2.872 1.00 95.31 89 GLU A C 1
ATOM 717 O O . GLU A 1 89 ? -13.349 2.349 -3.176 1.00 95.31 89 GLU A O 1
ATOM 722 N N . VAL A 1 90 ? -11.458 1.464 -2.360 1.00 96.69 90 VAL A N 1
ATOM 723 C CA . VAL A 1 90 ? -12.073 0.232 -1.872 1.00 96.69 90 VAL A CA 1
ATOM 724 C C . VAL A 1 90 ? -11.971 0.249 -0.360 1.00 96.69 90 VAL A C 1
ATOM 726 O O . VAL A 1 90 ? -10.870 0.254 0.192 1.00 96.69 90 VAL A O 1
ATOM 729 N N . MET A 1 91 ? -13.110 0.297 0.313 1.00 97.25 91 MET A N 1
ATOM 730 C CA . MET A 1 91 ? -13.184 0.098 1.751 1.00 97.25 91 MET A CA 1
ATOM 731 C C . MET A 1 91 ? -13.042 -1.390 2.043 1.00 97.25 91 MET A C 1
ATOM 733 O O . MET A 1 91 ? -13.638 -2.205 1.349 1.00 97.25 91 MET A O 1
ATOM 737 N N . ILE A 1 92 ? -12.252 -1.744 3.050 1.00 98.12 92 ILE A N 1
ATOM 738 C CA . ILE A 1 92 ? -12.015 -3.128 3.450 1.00 98.12 92 ILE A CA 1
ATOM 739 C C . ILE A 1 92 ? -12.287 -3.306 4.937 1.00 98.12 92 ILE A C 1
ATOM 741 O O . ILE A 1 92 ? -11.842 -2.496 5.753 1.00 98.12 92 ILE A O 1
ATOM 745 N N . LEU A 1 93 ? -12.995 -4.378 5.278 1.00 98.19 93 LEU A N 1
ATOM 746 C CA . LEU A 1 93 ? -13.182 -4.834 6.651 1.00 98.19 93 LEU A CA 1
ATOM 747 C C . LEU A 1 93 ? -12.038 -5.778 7.028 1.00 98.19 93 LEU A C 1
ATOM 749 O O . LEU A 1 93 ? -11.666 -6.650 6.244 1.00 98.19 93 LEU A O 1
ATOM 753 N N . GLN A 1 94 ? -11.484 -5.617 8.225 1.00 97.88 94 GLN A N 1
ATOM 754 C CA . GLN A 1 94 ? -10.313 -6.354 8.693 1.00 97.88 94 GLN A CA 1
ATOM 755 C C . GLN A 1 94 ? -10.536 -6.909 10.104 1.00 97.88 94 GLN A C 1
ATOM 757 O O . GLN A 1 94 ? -11.278 -6.355 10.907 1.00 97.88 94 GLN A O 1
ATOM 762 N N . GLU A 1 95 ? -9.820 -7.972 10.448 1.00 97.00 95 GLU A N 1
ATOM 763 C CA . GLU A 1 95 ? -9.627 -8.442 11.818 1.00 97.00 95 GLU A CA 1
ATOM 764 C C . GLU A 1 95 ? -8.147 -8.790 12.021 1.00 97.00 95 GLU A C 1
ATOM 766 O O . GLU A 1 95 ? -7.713 -9.944 11.994 1.00 97.00 95 GLU A O 1
ATOM 771 N N . LEU A 1 96 ? -7.331 -7.7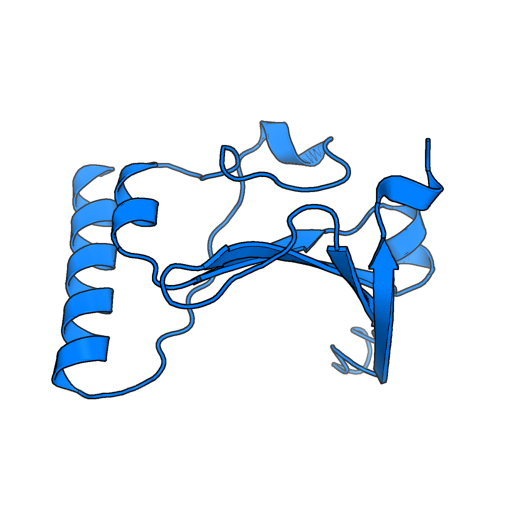47 12.196 1.00 95.31 96 LEU A N 1
ATOM 772 C CA . LEU A 1 96 ? -5.877 -7.892 12.303 1.00 95.31 96 LEU A CA 1
ATOM 773 C C . LEU A 1 96 ? -5.444 -8.665 13.556 1.00 95.31 96 LEU A C 1
ATOM 775 O O . LEU A 1 96 ? -4.375 -9.271 13.538 1.00 95.31 96 LEU A O 1
ATOM 779 N N . SER A 1 97 ? -6.266 -8.696 14.615 1.00 96.00 97 SER A N 1
ATOM 780 C CA . SER A 1 97 ? -5.960 -9.493 15.813 1.00 96.00 97 SER A CA 1
ATOM 781 C C . SER A 1 97 ? -5.971 -11.002 15.543 1.00 96.00 97 SER A C 1
ATOM 783 O O . SER A 1 97 ? -5.280 -11.751 16.229 1.00 96.00 97 SER A O 1
ATOM 785 N N . LEU A 1 98 ? -6.691 -11.430 14.501 1.00 97.31 98 LEU A N 1
ATOM 786 C CA . LEU A 1 98 ? -6.736 -12.809 14.011 1.00 97.31 98 LEU A CA 1
ATOM 787 C C . LEU A 1 98 ? -5.916 -13.003 12.727 1.00 97.31 98 LEU A C 1
ATOM 789 O O . LEU A 1 98 ? -6.083 -14.008 12.039 1.00 97.31 98 LEU A O 1
ATOM 793 N N . ALA A 1 99 ? -5.061 -12.036 12.377 1.00 96.62 99 ALA A N 1
ATOM 794 C CA . ALA A 1 99 ? -4.316 -12.010 11.120 1.00 96.62 99 ALA A CA 1
ATOM 795 C C . ALA A 1 99 ? -5.210 -12.125 9.863 1.00 96.62 99 ALA A C 1
ATOM 797 O O . ALA A 1 99 ? -4.795 -12.689 8.853 1.00 96.62 99 ALA A O 1
ATOM 798 N N . GLN A 1 100 ? -6.428 -11.570 9.915 1.00 97.12 100 GLN A N 1
ATOM 799 C CA . GLN A 1 100 ? -7.356 -11.482 8.784 1.00 97.12 100 GLN A CA 1
ATOM 800 C C . GLN A 1 100 ? -7.335 -10.057 8.209 1.00 97.12 100 GLN A C 1
ATOM 802 O O . GLN A 1 100 ? -8.055 -9.185 8.695 1.00 97.12 100 GLN A O 1
ATOM 807 N N . PRO A 1 101 ? -6.500 -9.760 7.199 1.00 94.19 101 PRO A N 1
ATOM 808 C CA . PRO A 1 101 ? -6.387 -8.410 6.642 1.00 94.19 101 PRO A CA 1
ATOM 809 C C . PRO A 1 101 ? -7.569 -8.013 5.749 1.00 94.19 101 PRO A C 1
ATOM 811 O O . PRO A 1 101 ? -7.685 -6.840 5.402 1.00 94.19 101 PRO A O 1
ATOM 814 N N . LEU A 1 102 ? -8.411 -8.974 5.357 1.00 97.31 102 LEU A N 1
ATOM 815 C CA . LEU A 1 102 ? -9.568 -8.764 4.500 1.00 97.31 102 LEU A CA 1
ATOM 816 C C . LEU A 1 102 ? -10.661 -9.781 4.842 1.00 97.31 102 LEU A C 1
ATOM 818 O O . LEU A 1 102 ? -10.471 -10.979 4.655 1.00 97.31 102 LEU A O 1
ATOM 822 N N . LEU A 1 103 ? -11.793 -9.286 5.329 1.00 97.38 103 LEU A N 1
ATOM 823 C CA . LEU A 1 103 ? -13.021 -10.050 5.553 1.00 97.38 103 LEU A CA 1
ATOM 824 C C . LEU A 1 103 ? -14.081 -9.719 4.501 1.00 97.38 103 LEU A C 1
ATOM 826 O O . LEU A 1 103 ? -14.808 -10.607 4.073 1.00 97.38 103 LEU A O 1
ATOM 830 N N . ASP A 1 104 ? -14.149 -8.450 4.098 1.00 97.88 104 ASP A N 1
ATOM 831 C CA . ASP A 1 104 ? -15.095 -7.946 3.107 1.00 97.88 104 ASP A CA 1
ATOM 832 C C . ASP A 1 104 ? -14.551 -6.675 2.437 1.00 97.88 104 ASP A C 1
ATOM 834 O O . ASP A 1 104 ? -13.641 -6.030 2.979 1.00 97.88 104 ASP A O 1
ATOM 838 N N . SER A 1 105 ? -15.093 -6.309 1.275 1.00 97.50 105 SER A N 1
ATOM 839 C CA . SER A 1 105 ? -14.705 -5.103 0.546 1.00 97.50 105 SER A CA 1
ATOM 840 C C . SER A 1 105 ? -15.848 -4.466 -0.231 1.00 97.50 105 SER A C 1
ATOM 842 O O . SER A 1 105 ? -16.534 -5.149 -0.985 1.00 97.50 105 SER A O 1
ATOM 844 N N . GLU A 1 106 ? -15.942 -3.141 -0.161 1.00 96.75 106 GLU A N 1
ATOM 845 C CA . GLU A 1 106 ? -16.973 -2.356 -0.840 1.00 96.75 106 GLU A CA 1
ATOM 846 C C . GLU A 1 106 ? -16.381 -1.136 -1.548 1.00 96.75 106 GLU A C 1
ATOM 848 O O . GLU A 1 106 ? -15.374 -0.559 -1.121 1.00 96.75 106 GLU A O 1
ATOM 853 N N . TRP A 1 107 ? -17.018 -0.709 -2.639 1.00 95.56 107 TRP A N 1
ATOM 854 C CA . TRP A 1 107 ? -16.641 0.538 -3.302 1.00 95.56 107 TRP A CA 1
ATOM 855 C C . TRP A 1 107 ? -16.979 1.740 -2.419 1.00 95.56 107 TRP A C 1
ATOM 857 O O . TRP A 1 107 ? -18.103 1.892 -1.948 1.00 95.56 107 TRP A O 1
ATOM 867 N N . TRP A 1 108 ? -16.013 2.639 -2.259 1.00 91.25 108 TRP A N 1
ATOM 868 C CA . TRP A 1 108 ? -16.156 3.884 -1.516 1.00 91.25 108 TRP A CA 1
ATOM 869 C C . TRP A 1 108 ? -15.848 5.066 -2.429 1.00 91.25 108 TRP A C 1
ATOM 871 O O . TRP A 1 108 ? -14.771 5.130 -3.022 1.00 91.25 108 TRP A O 1
ATOM 881 N N . SER A 1 109 ? -16.773 6.018 -2.546 1.00 87.50 109 SER A N 1
ATOM 882 C CA . SER A 1 109 ? -16.498 7.276 -3.248 1.00 87.50 109 SER A CA 1
ATOM 883 C C . SER A 1 109 ? -16.236 8.396 -2.252 1.00 87.50 109 SER A C 1
ATOM 885 O O . SER A 1 109 ? -17.001 8.596 -1.309 1.00 87.50 109 SER A O 1
ATOM 887 N N . LYS A 1 110 ? -15.176 9.167 -2.505 1.00 77.25 110 LYS A N 1
ATOM 888 C CA . LYS A 1 110 ? -14.852 10.388 -1.751 1.00 77.25 110 LYS A CA 1
ATOM 889 C C . LYS A 1 110 ? -15.886 11.497 -1.961 1.00 77.25 110 LYS A C 1
ATOM 891 O O . LYS A 1 110 ? -15.923 12.439 -1.177 1.00 77.25 110 LYS A O 1
ATOM 896 N N . ASP A 1 111 ? -16.712 11.393 -3.001 1.00 68.12 111 ASP A N 1
ATOM 897 C CA . ASP A 1 111 ? -17.683 12.427 -3.367 1.00 68.12 111 ASP A CA 1
ATOM 898 C C . ASP A 1 111 ? -18.879 12.499 -2.409 1.00 68.12 111 ASP A C 1
ATOM 900 O O . ASP A 1 111 ? -19.516 13.544 -2.319 1.00 68.12 111 ASP A O 1
ATOM 904 N N . TYR A 1 112 ? -19.160 11.432 -1.652 1.00 54.62 112 TYR A N 1
ATOM 905 C CA . TYR A 1 112 ? -20.250 11.403 -0.664 1.00 54.62 112 TYR A CA 1
ATOM 906 C C . TYR A 1 112 ? -19.991 12.271 0.579 1.00 54.62 112 TYR A C 1
ATOM 908 O O . TYR A 1 112 ? -20.822 12.313 1.482 1.00 54.62 112 TYR A O 1
ATOM 916 N N . GLU A 1 113 ? -18.846 12.951 0.641 1.00 55.09 113 GLU A N 1
ATOM 917 C CA . GLU A 1 113 ? -18.418 13.754 1.790 1.00 55.09 113 GLU A CA 1
ATOM 918 C C . GLU A 1 113 ? -18.325 15.260 1.495 1.00 55.09 113 GLU A C 1
ATOM 920 O O . GLU A 1 113 ? -17.821 16.009 2.335 1.00 55.09 113 GLU A O 1
ATOM 925 N N . ARG A 1 114 ? -18.779 15.705 0.313 1.00 45.09 114 ARG A N 1
ATOM 926 C CA . ARG A 1 114 ? -18.959 17.130 -0.005 1.00 45.09 114 ARG A CA 1
ATOM 927 C C . ARG A 1 114 ? -20.329 17.648 0.407 1.00 45.09 114 ARG A C 1
ATOM 929 O O . ARG A 1 114 ? -21.324 16.927 0.184 1.00 45.09 114 ARG A O 1
#

pLDDT: mean 90.99, std 8.86, range [45.09, 98.19]

Radius of gyration: 15.7 Å; chains: 1; bounding box: 42×30×34 Å

Organism: NCBI:txid412755

Foldseek 3Di:
DLVVLLVVLQVVLVVCVVVVHDDDDDAAFDPVCPPPQDDELVRHPRYNSSVVSDQWDKDKGADPVCVVQQKIKIATRDHNPDDDDRQKIKIAHADVVVPGRGDDIDIDGNVVVD